Protein AF-A0A3T1ASZ1-F1 (afdb_monomer_lite)

Structure (mmCIF, N/CA/C/O backbone):
data_AF-A0A3T1ASZ1-F1
#
_entry.id   AF-A0A3T1ASZ1-F1
#
loop_
_atom_site.group_PDB
_atom_site.id
_atom_site.type_symbol
_atom_site.label_atom_id
_atom_site.label_alt_id
_atom_site.label_comp_id
_atom_site.label_asym_id
_atom_site.label_entity_id
_atom_site.label_seq_id
_atom_site.pdbx_PDB_ins_code
_atom_site.Cartn_x
_atom_site.Cartn_y
_atom_site.Cartn_z
_atom_site.occupancy
_atom_site.B_iso_or_equiv
_atom_site.auth_seq_id
_atom_site.auth_comp_id
_atom_site.auth_asym_id
_atom_site.auth_atom_id
_atom_site.pdbx_PDB_model_num
ATOM 1 N N . MET A 1 1 ? -9.302 11.682 2.981 1.00 52.19 1 MET A N 1
ATOM 2 C CA . MET A 1 1 ? -8.720 10.677 3.904 1.00 52.19 1 MET A CA 1
ATOM 3 C C . MET A 1 1 ? -8.040 11.332 5.104 1.00 52.19 1 MET A C 1
ATOM 5 O O . MET A 1 1 ? -8.408 10.998 6.215 1.00 52.19 1 MET A O 1
ATOM 9 N N . ARG A 1 2 ? -7.144 12.317 4.913 1.00 48.38 2 ARG A N 1
ATOM 10 C CA . ARG A 1 2 ? -6.551 13.107 6.017 1.00 48.38 2 ARG A CA 1
ATOM 11 C C . ARG A 1 2 ? -7.595 13.849 6.872 1.00 48.38 2 ARG A C 1
ATOM 13 O O . ARG A 1 2 ? -7.493 13.838 8.086 1.00 48.38 2 ARG A O 1
ATOM 20 N N . GLU A 1 3 ? -8.633 14.395 6.237 1.00 42.69 3 GLU A N 1
ATOM 21 C CA . GLU A 1 3 ? -9.755 15.063 6.926 1.00 42.69 3 GLU A CA 1
ATOM 22 C C . GLU A 1 3 ? -10.650 14.105 7.726 1.00 42.69 3 GLU A C 1
ATOM 24 O O . GLU A 1 3 ? -11.113 14.451 8.803 1.00 42.69 3 GLU A O 1
ATOM 29 N N . ALA A 1 4 ? -10.836 12.868 7.249 1.00 49.06 4 ALA A N 1
ATOM 30 C CA . ALA A 1 4 ? -11.610 11.851 7.967 1.00 49.06 4 ALA A CA 1
ATOM 31 C C . ALA A 1 4 ? -10.905 11.389 9.254 1.00 49.06 4 ALA A C 1
ATOM 33 O O . ALA A 1 4 ? -11.563 11.013 10.214 1.00 49.06 4 ALA A O 1
ATOM 34 N N . LEU A 1 5 ? -9.569 11.450 9.275 1.00 54.03 5 LEU A N 1
ATOM 35 C CA . LEU A 1 5 ? -8.761 11.174 10.463 1.00 54.03 5 LEU A CA 1
ATOM 36 C C . LEU A 1 5 ? -8.700 12.377 11.417 1.00 54.03 5 LEU A C 1
ATOM 38 O O . LEU A 1 5 ? -8.56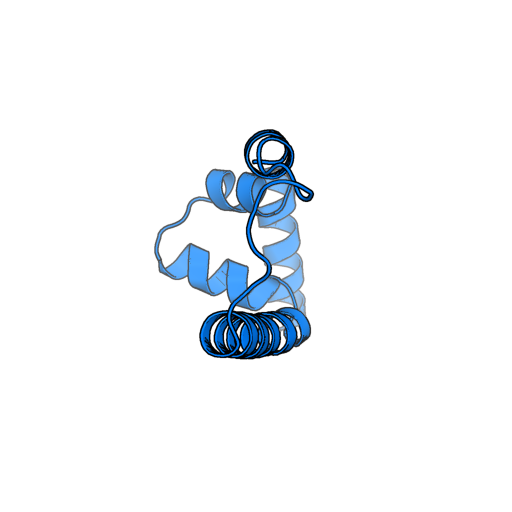0 12.183 12.615 1.00 54.03 5 LEU A O 1
ATOM 42 N N . ALA A 1 6 ? -8.824 13.608 10.907 1.00 53.47 6 ALA A N 1
ATOM 43 C CA . ALA A 1 6 ? -8.804 14.830 11.716 1.00 53.47 6 ALA A CA 1
ATOM 44 C C . ALA A 1 6 ? -10.123 15.092 12.470 1.00 53.47 6 ALA A C 1
ATOM 46 O O . ALA A 1 6 ? -10.123 15.818 13.456 1.00 53.47 6 ALA A O 1
ATOM 47 N N . ALA A 1 7 ? -11.234 14.501 12.016 1.00 53.75 7 ALA A N 1
ATOM 48 C CA . ALA A 1 7 ? -12.538 14.582 12.679 1.00 53.75 7 ALA A CA 1
ATOM 49 C C . ALA A 1 7 ? -12.691 13.612 13.868 1.00 53.75 7 ALA A C 1
ATOM 51 O O . ALA A 1 7 ? -13.685 13.683 14.588 1.00 53.75 7 ALA A O 1
ATOM 52 N N . MET A 1 8 ? -11.736 12.700 14.075 1.00 58.25 8 MET A N 1
ATOM 53 C CA . MET A 1 8 ? -11.681 11.894 15.291 1.00 58.25 8 MET A CA 1
ATOM 54 C C . MET A 1 8 ? -11.109 12.770 16.400 1.00 58.25 8 MET A C 1
ATOM 56 O O . MET A 1 8 ? -9.898 12.945 16.470 1.00 58.25 8 MET A O 1
ATOM 60 N N . ASP A 1 9 ? -11.977 13.348 17.228 1.00 57.09 9 ASP A N 1
ATOM 61 C CA . ASP A 1 9 ? -11.577 14.020 18.463 1.00 57.09 9 ASP A CA 1
ATOM 62 C C . ASP A 1 9 ? -10.827 13.012 19.363 1.00 57.09 9 ASP A C 1
ATOM 64 O O . ASP A 1 9 ? -11.454 12.074 19.878 1.00 57.09 9 ASP A O 1
ATOM 68 N N . PRO A 1 10 ? -9.494 13.139 19.522 1.00 57.44 10 PRO A N 1
ATOM 69 C CA . PRO A 1 10 ? -8.710 12.195 20.308 1.00 57.44 10 PRO A CA 1
ATOM 70 C C . PRO A 1 10 ? -8.987 12.328 21.811 1.00 57.44 10 PRO A C 1
ATOM 72 O O . PRO A 1 10 ? -8.644 11.412 22.553 1.00 57.44 10 PRO A 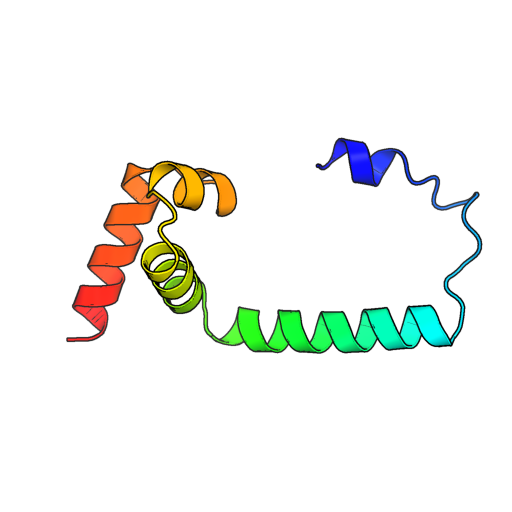O 1
ATOM 75 N N . GLU A 1 11 ? -9.605 13.428 22.263 1.00 58.62 11 GLU A N 1
ATOM 76 C CA . GLU A 1 11 ? -9.949 13.647 23.673 1.00 58.62 11 GLU A CA 1
ATOM 77 C C . GLU A 1 11 ? -11.370 13.178 24.032 1.00 58.62 11 GLU A C 1
ATOM 79 O O . GLU A 1 11 ? -11.653 12.928 25.204 1.00 58.62 11 GLU A O 1
ATOM 84 N N . GLY A 1 12 ? -12.253 13.003 23.041 1.00 58.00 12 GLY A N 1
ATOM 85 C CA . GLY A 1 12 ? -13.651 12.594 23.234 1.00 58.00 12 GLY A CA 1
ATOM 86 C C . GLY A 1 12 ? -13.964 11.121 22.937 1.00 58.00 12 GLY A C 1
ATOM 87 O O . GLY A 1 12 ? -15.021 10.628 23.337 1.00 58.00 12 GLY A O 1
ATOM 88 N N . SER A 1 13 ? -13.076 10.397 22.247 1.00 64.69 13 SER A N 1
ATOM 89 C CA . SER A 1 13 ? -13.259 8.957 22.016 1.00 64.69 13 SER A CA 1
ATOM 90 C C . SER A 1 13 ? -12.774 8.161 23.229 1.00 64.69 13 SER A C 1
ATOM 92 O O . SER A 1 13 ? -11.632 8.359 23.651 1.00 64.69 13 SER A O 1
ATOM 94 N N . PRO A 1 14 ? -13.580 7.239 23.795 1.00 72.56 14 PRO A N 1
ATOM 95 C CA . PRO A 1 14 ? -13.067 6.330 24.808 1.00 72.56 14 PRO A CA 1
ATOM 96 C C . PRO A 1 14 ? -11.848 5.599 24.239 1.00 72.56 14 PRO A C 1
ATOM 98 O O . PRO A 1 14 ? -11.849 5.181 23.079 1.00 72.56 14 PRO A O 1
ATOM 101 N N . GLY A 1 15 ? -10.791 5.485 25.047 1.00 82.06 15 GLY A N 1
ATOM 102 C CA . GLY A 1 15 ? -9.609 4.719 24.662 1.00 82.06 15 GLY A CA 1
ATOM 103 C C . GLY A 1 15 ? -9.993 3.295 24.256 1.00 82.06 15 GLY A C 1
ATOM 104 O O . GLY A 1 15 ? -11.003 2.770 24.729 1.00 82.06 15 GLY A O 1
ATOM 105 N N . LEU A 1 16 ? -9.184 2.681 23.388 1.00 90.50 16 LEU A N 1
ATOM 106 C CA . LEU A 1 16 ? -9.440 1.322 22.910 1.00 90.50 16 LEU A CA 1
ATOM 107 C C . LEU A 1 16 ? -9.656 0.377 24.094 1.00 90.50 16 LEU A C 1
ATOM 109 O O . LEU A 1 16 ? -8.867 0.346 25.046 1.00 90.50 16 LEU A O 1
ATOM 113 N N . THR A 1 17 ? -10.704 -0.433 24.013 1.00 92.50 17 THR A N 1
ATOM 114 C CA . THR A 1 17 ? -10.844 -1.602 24.872 1.00 92.50 17 THR A CA 1
ATOM 115 C C . THR A 1 17 ? -9.652 -2.536 24.661 1.00 92.50 17 THR A C 1
ATOM 117 O O . THR A 1 17 ? -8.945 -2.481 23.651 1.00 92.50 17 THR A O 1
ATOM 120 N N . ARG A 1 18 ? -9.421 -3.444 25.614 1.00 94.69 18 ARG A N 1
ATOM 121 C CA . ARG A 1 18 ? -8.359 -4.452 25.491 1.00 94.69 18 ARG A CA 1
ATOM 122 C C . ARG A 1 18 ? -8.458 -5.224 24.172 1.00 94.69 18 ARG A C 1
ATOM 124 O O . ARG A 1 18 ? -7.437 -5.466 23.537 1.00 94.69 18 ARG A O 1
ATOM 131 N N . ASP A 1 19 ? -9.667 -5.608 23.783 1.00 95.69 19 ASP A N 1
ATOM 132 C CA . ASP A 1 19 ? -9.879 -6.455 22.614 1.00 95.69 19 ASP A CA 1
ATOM 133 C C . ASP A 1 19 ? -9.625 -5.656 21.317 1.00 95.69 19 ASP A C 1
ATOM 135 O O . ASP A 1 19 ? -8.914 -6.144 20.440 1.00 95.69 19 ASP A O 1
ATOM 139 N N . GLU A 1 20 ? -10.049 -4.387 21.247 1.00 94.56 20 GLU A N 1
ATOM 140 C CA . GLU A 1 20 ? -9.721 -3.483 20.128 1.00 94.56 20 GLU A CA 1
ATOM 141 C C . GLU A 1 20 ? -8.214 -3.185 20.036 1.00 94.56 20 GLU A C 1
ATOM 143 O O . GLU A 1 20 ? -7.647 -3.136 18.944 1.00 94.56 20 GLU A O 1
ATOM 148 N N . ALA A 1 21 ? -7.527 -3.013 21.169 1.00 95.56 21 ALA A N 1
ATOM 149 C CA . ALA A 1 21 ? -6.081 -2.796 21.187 1.00 95.56 21 ALA A CA 1
ATOM 150 C C . ALA A 1 21 ? -5.310 -4.020 20.659 1.00 95.56 21 ALA A C 1
ATOM 152 O O . ALA A 1 21 ? -4.343 -3.874 19.907 1.00 95.56 21 ALA A O 1
ATOM 153 N N . LEU A 1 22 ? -5.752 -5.230 21.018 1.00 97.19 22 LEU A N 1
ATOM 154 C CA . LEU A 1 22 ? -5.188 -6.476 20.498 1.00 97.19 22 LEU A CA 1
ATOM 155 C C . LEU A 1 22 ? -5.462 -6.646 18.998 1.00 97.19 22 LEU A C 1
ATOM 157 O O . LEU A 1 22 ? -4.574 -7.086 18.266 1.00 97.19 22 LEU A O 1
ATOM 161 N N . GLU A 1 23 ? -6.645 -6.256 18.520 1.00 97.25 23 GLU A N 1
ATOM 162 C CA . GLU A 1 23 ? -6.969 -6.266 17.091 1.00 97.25 23 GLU A CA 1
ATOM 163 C C . GLU A 1 23 ? -6.090 -5.284 16.304 1.00 97.25 23 GLU A C 1
ATOM 165 O O . GLU A 1 23 ? -5.502 -5.652 15.284 1.00 97.25 23 GLU A O 1
ATOM 170 N N . MET A 1 24 ? -5.904 -4.066 16.816 1.00 97.31 24 MET A N 1
ATOM 171 C CA . MET A 1 24 ? -5.010 -3.077 16.210 1.00 97.31 24 MET A CA 1
ATOM 172 C C . MET A 1 24 ? -3.555 -3.551 16.160 1.00 97.31 24 MET A C 1
ATOM 174 O O . MET A 1 24 ? -2.859 -3.309 15.166 1.00 97.31 24 MET A O 1
ATOM 178 N N . LEU A 1 25 ? -3.092 -4.261 17.193 1.00 97.06 25 LEU A N 1
ATOM 179 C CA . LEU A 1 25 ? -1.767 -4.877 17.200 1.00 97.06 25 LEU A CA 1
ATOM 180 C C . LEU A 1 25 ? -1.659 -5.965 16.124 1.00 97.06 25 LEU A C 1
ATOM 182 O O . LEU A 1 25 ? -0.727 -5.946 15.320 1.00 97.06 25 LEU A O 1
ATOM 186 N N . ALA A 1 26 ? -2.637 -6.870 16.049 1.00 97.00 26 ALA A N 1
ATOM 187 C CA . ALA A 1 26 ? -2.666 -7.925 15.040 1.00 97.00 26 ALA A CA 1
ATOM 188 C C . ALA A 1 26 ? -2.698 -7.362 13.606 1.00 97.00 26 ALA A C 1
ATOM 190 O O . ALA A 1 26 ? -1.990 -7.859 12.724 1.00 97.00 26 ALA A O 1
ATOM 191 N N . LEU A 1 27 ? -3.465 -6.292 13.370 1.00 97.44 27 LEU A N 1
ATOM 192 C CA . LEU A 1 27 ? -3.505 -5.599 12.082 1.00 97.44 27 LEU A CA 1
ATOM 193 C C . LEU A 1 27 ? -2.152 -4.955 11.745 1.00 97.44 27 LEU A C 1
ATOM 195 O O . LEU A 1 27 ? -1.667 -5.082 10.616 1.00 97.44 27 LEU A O 1
ATOM 199 N N . SER A 1 28 ? -1.518 -4.311 12.725 1.00 95.56 28 SER A N 1
ATOM 200 C CA . SER A 1 28 ? -0.203 -3.683 12.558 1.00 95.56 28 SER A CA 1
ATOM 201 C C . SER A 1 28 ? 0.867 -4.706 12.169 1.00 95.56 28 SER A C 1
ATOM 203 O O . SER A 1 28 ? 1.631 -4.462 11.235 1.00 95.56 28 SER A O 1
ATOM 205 N N . GLU A 1 29 ? 0.864 -5.890 12.785 1.00 95.94 29 GLU A N 1
ATOM 206 C CA . GLU A 1 29 ? 1.774 -6.991 12.438 1.00 95.94 29 GLU A CA 1
ATOM 207 C C . GLU A 1 29 ? 1.634 -7.444 10.977 1.00 95.94 29 GLU A C 1
ATOM 209 O O . GLU A 1 29 ? 2.622 -7.712 10.284 1.00 95.94 29 GLU A O 1
ATOM 214 N N . VAL A 1 30 ? 0.404 -7.503 10.461 1.00 94.38 30 VAL A N 1
ATOM 215 C CA . VAL A 1 30 ? 0.153 -7.844 9.053 1.00 94.38 30 VAL A CA 1
ATOM 216 C C . VAL A 1 30 ? 0.705 -6.762 8.124 1.00 94.38 30 VAL A C 1
ATOM 218 O O . VAL A 1 30 ? 1.365 -7.089 7.131 1.00 94.38 30 VAL A O 1
ATOM 221 N N . VAL A 1 31 ? 0.472 -5.487 8.447 1.00 90.94 31 VAL A N 1
ATOM 222 C CA . VAL A 1 31 ? 0.973 -4.350 7.663 1.00 90.94 31 VAL A CA 1
ATOM 223 C C . VAL A 1 31 ? 2.500 -4.334 7.644 1.00 90.94 31 VAL A C 1
ATOM 225 O O . VAL A 1 31 ? 3.081 -4.254 6.561 1.00 90.94 31 VAL A O 1
ATOM 228 N N . ILE A 1 32 ? 3.154 -4.477 8.800 1.00 91.31 32 ILE A N 1
ATOM 229 C CA . ILE A 1 32 ? 4.620 -4.494 8.927 1.00 91.31 32 ILE A CA 1
ATOM 230 C C . ILE A 1 32 ? 5.217 -5.617 8.076 1.00 91.31 32 ILE A C 1
ATOM 232 O O . ILE A 1 32 ? 6.106 -5.375 7.255 1.00 91.31 32 ILE A O 1
ATOM 236 N N . ARG A 1 33 ? 4.676 -6.836 8.193 1.00 87.69 33 ARG A N 1
ATOM 237 C CA . ARG A 1 33 ? 5.144 -7.989 7.413 1.00 87.69 33 ARG A CA 1
ATOM 238 C C . ARG A 1 33 ? 5.043 -7.742 5.910 1.00 87.69 33 ARG A C 1
ATOM 240 O O . ARG A 1 33 ? 5.950 -8.101 5.165 1.00 87.69 33 ARG A O 1
ATOM 247 N N . LYS A 1 34 ? 3.949 -7.128 5.447 1.00 86.94 34 LYS A N 1
ATOM 248 C CA . LYS A 1 34 ? 3.748 -6.829 4.021 1.00 86.94 34 LYS A CA 1
ATOM 249 C C . LYS A 1 34 ? 4.591 -5.654 3.536 1.00 86.94 34 LYS A C 1
ATOM 251 O O . LYS A 1 34 ? 5.077 -5.704 2.408 1.00 86.94 34 LYS A O 1
ATOM 256 N N . ALA A 1 35 ? 4.813 -4.644 4.372 1.00 85.31 35 ALA A N 1
ATOM 257 C CA . ALA A 1 35 ? 5.681 -3.515 4.056 1.00 85.31 35 ALA A CA 1
ATOM 258 C C . ALA A 1 35 ? 7.136 -3.960 3.825 1.00 85.31 35 ALA A C 1
ATOM 260 O O . ALA A 1 35 ? 7.790 -3.444 2.918 1.00 85.31 35 ALA A O 1
ATOM 261 N N . GLY A 1 36 ? 7.607 -4.969 4.569 1.00 82.69 36 GLY A N 1
ATOM 262 C CA . GLY A 1 36 ? 8.945 -5.551 4.408 1.00 82.69 36 GLY A CA 1
ATOM 263 C C . GLY A 1 36 ? 9.213 -6.195 3.040 1.00 82.69 36 GLY A C 1
ATOM 264 O O . GLY A 1 36 ? 10.362 -6.269 2.620 1.00 82.69 36 GLY A O 1
ATOM 265 N N . TYR A 1 37 ? 8.178 -6.604 2.297 1.00 82.19 37 TYR A N 1
ATOM 266 C CA . TYR A 1 37 ? 8.329 -7.197 0.957 1.00 82.19 37 TYR A CA 1
ATOM 267 C C . TYR A 1 37 ? 8.464 -6.163 -0.172 1.00 82.19 37 TYR A C 1
ATOM 269 O O . TYR A 1 37 ? 8.620 -6.527 -1.340 1.00 82.19 37 TYR A O 1
ATOM 277 N N . GLY A 1 38 ? 8.385 -4.870 0.151 1.00 86.44 38 GLY A N 1
ATOM 278 C CA . GLY A 1 38 ? 8.390 -3.800 -0.835 1.00 86.44 38 GLY A CA 1
ATOM 279 C C . GLY A 1 38 ? 7.069 -3.674 -1.604 1.00 86.44 38 GLY A C 1
ATOM 280 O O . GLY A 1 38 ? 6.120 -4.442 -1.451 1.00 86.44 38 GLY A O 1
ATOM 281 N N . ARG A 1 39 ? 6.982 -2.640 -2.447 1.00 88.88 39 ARG A N 1
ATOM 282 C CA . ARG A 1 39 ? 5.714 -2.227 -3.081 1.00 88.88 39 ARG A CA 1
ATOM 283 C C . ARG A 1 39 ? 5.342 -3.031 -4.329 1.00 88.88 39 ARG A C 1
ATOM 285 O O . ARG A 1 39 ? 4.170 -3.121 -4.681 1.00 88.88 39 ARG A O 1
ATOM 292 N N . GLN A 1 40 ? 6.323 -3.621 -5.001 1.00 92.69 40 GLN A N 1
ATOM 293 C CA . GLN A 1 40 ? 6.143 -4.202 -6.332 1.00 92.69 40 GLN A CA 1
ATOM 294 C C . GLN A 1 40 ? 5.335 -5.514 -6.359 1.00 92.69 40 GLN A C 1
ATOM 296 O O . GLN A 1 40 ? 4.490 -5.662 -7.247 1.00 92.69 40 GLN A O 1
ATOM 301 N N . PRO A 1 41 ? 5.467 -6.432 -5.377 1.00 92.25 41 PRO A N 1
ATOM 302 C CA . PRO A 1 41 ? 4.561 -7.575 -5.261 1.00 92.25 41 PRO A CA 1
ATOM 303 C C . PRO A 1 41 ? 3.094 -7.159 -5.084 1.00 92.25 41 PRO A C 1
ATOM 305 O O . PRO A 1 41 ? 2.218 -7.729 -5.730 1.00 92.25 41 PRO A O 1
ATOM 308 N N . MET A 1 42 ? 2.825 -6.122 -4.282 1.00 92.88 42 MET A N 1
ATOM 309 C CA . MET A 1 42 ? 1.468 -5.596 -4.086 1.00 92.88 42 MET A CA 1
ATOM 310 C C . MET A 1 42 ? 0.903 -4.973 -5.370 1.00 92.88 42 MET A C 1
ATOM 312 O O . MET A 1 42 ? -0.259 -5.203 -5.700 1.00 92.88 42 MET A O 1
ATOM 316 N N . ILE A 1 43 ? 1.733 -4.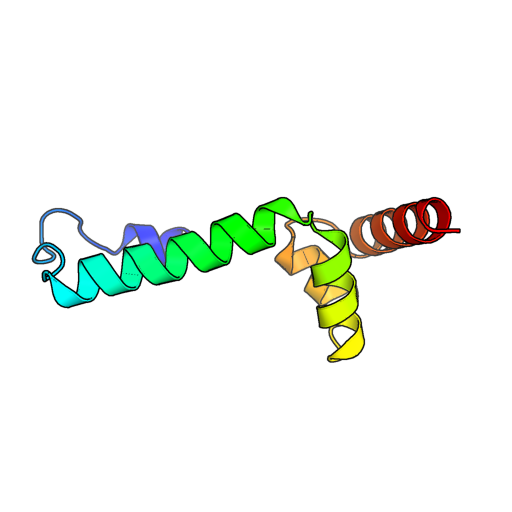252 -6.135 1.00 94.88 43 ILE A N 1
ATOM 317 C CA . ILE A 1 43 ? 1.362 -3.723 -7.457 1.00 94.88 43 ILE A CA 1
ATOM 318 C C . ILE A 1 43 ? 1.002 -4.860 -8.423 1.00 94.88 43 ILE A C 1
ATOM 320 O O . ILE A 1 43 ? -0.024 -4.768 -9.098 1.00 94.88 43 ILE A O 1
ATOM 324 N N . ARG A 1 44 ? 1.777 -5.957 -8.462 1.00 95.06 44 ARG A N 1
ATOM 325 C CA . ARG A 1 44 ? 1.432 -7.133 -9.283 1.00 95.06 44 ARG A CA 1
ATOM 326 C C . ARG A 1 44 ? 0.082 -7.720 -8.878 1.00 95.06 44 ARG A C 1
ATOM 328 O O . ARG A 1 44 ? -0.739 -7.974 -9.754 1.00 95.06 44 ARG A O 1
ATOM 335 N N . THR A 1 45 ? -0.162 -7.922 -7.584 1.00 95.12 45 THR A N 1
ATOM 336 C CA . THR A 1 45 ? -1.446 -8.451 -7.101 1.00 95.12 45 THR A CA 1
ATOM 337 C C . THR A 1 45 ? -2.609 -7.548 -7.515 1.00 95.12 45 THR A C 1
ATOM 339 O O . THR A 1 45 ? -3.595 -8.039 -8.058 1.00 95.12 45 THR A O 1
ATOM 342 N N . ALA A 1 46 ? -2.476 -6.228 -7.351 1.00 96.19 46 ALA A N 1
ATOM 343 C CA . ALA A 1 46 ? -3.492 -5.268 -7.784 1.00 96.19 46 ALA A CA 1
ATOM 344 C C . ALA A 1 46 ? -3.737 -5.327 -9.304 1.00 96.19 46 ALA A C 1
ATOM 346 O O . ALA A 1 46 ? -4.886 -5.313 -9.745 1.00 96.19 46 ALA A O 1
ATOM 347 N N . ARG A 1 47 ? -2.674 -5.453 -10.115 1.00 97.19 47 ARG A N 1
ATOM 348 C CA . ARG A 1 47 ? -2.788 -5.652 -11.570 1.00 97.19 47 ARG A CA 1
ATOM 349 C C . ARG A 1 47 ? -3.521 -6.945 -11.920 1.00 97.19 47 ARG A C 1
ATOM 351 O O . ARG A 1 47 ? -4.385 -6.908 -12.791 1.00 97.19 47 ARG A O 1
ATOM 358 N N . GLY A 1 48 ? -3.209 -8.048 -11.238 1.00 97.62 48 GLY A N 1
ATOM 359 C CA . GLY A 1 48 ? -3.882 -9.339 -11.414 1.00 97.62 48 GLY A CA 1
ATOM 360 C C . GLY A 1 48 ? -5.369 -9.300 -11.051 1.00 97.62 48 GLY A C 1
ATOM 361 O O . GLY A 1 48 ? -6.169 -9.973 -11.687 1.00 97.62 48 GLY A O 1
ATOM 362 N N . ALA A 1 49 ? -5.751 -8.447 -10.098 1.00 98.12 49 ALA A N 1
ATOM 363 C CA . ALA A 1 49 ? -7.143 -8.184 -9.731 1.00 98.12 49 ALA A CA 1
ATOM 364 C C . ALA A 1 49 ? -7.861 -7.176 -10.658 1.00 98.12 49 ALA A C 1
ATOM 366 O O . ALA A 1 49 ? -8.999 -6.799 -10.394 1.00 98.12 49 ALA A O 1
ATOM 367 N N . GLY A 1 50 ? -7.211 -6.709 -11.730 1.00 98.19 50 GLY A N 1
ATOM 368 C CA . GLY A 1 50 ? -7.815 -5.816 -12.724 1.00 98.19 50 GLY A CA 1
ATOM 369 C C . GLY A 1 50 ? -7.634 -4.316 -12.469 1.00 98.19 50 GLY A C 1
ATOM 370 O O . GLY A 1 50 ? -8.125 -3.512 -13.259 1.00 98.19 50 GLY A O 1
ATOM 371 N N . ALA A 1 51 ? -6.896 -3.898 -11.434 1.00 98.25 51 ALA 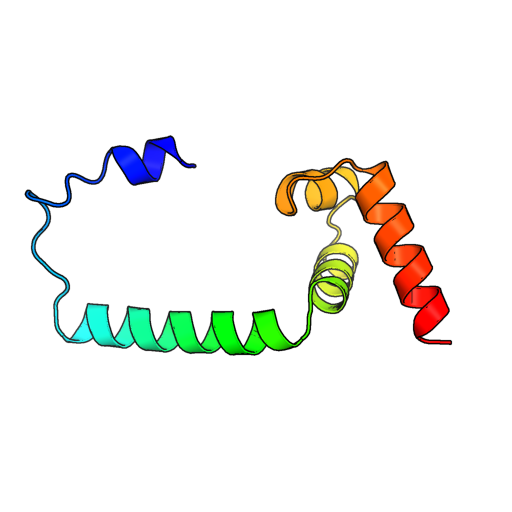A N 1
ATOM 372 C CA . ALA A 1 51 ? -6.664 -2.475 -11.176 1.00 98.25 51 ALA A CA 1
ATOM 373 C C . ALA A 1 51 ? -5.857 -1.827 -12.312 1.00 98.25 51 ALA A C 1
ATOM 375 O O . ALA A 1 51 ? -4.781 -2.306 -12.675 1.00 98.25 51 ALA A O 1
ATOM 376 N N . SER A 1 52 ? -6.336 -0.714 -12.865 1.00 98.31 52 SER A N 1
ATOM 377 C CA . SER A 1 52 ? -5.617 0.056 -13.886 1.00 98.31 52 SER A CA 1
ATOM 378 C C . SER A 1 52 ? -4.377 0.757 -13.315 1.00 98.31 52 SER A C 1
ATOM 380 O O . SER A 1 52 ? -4.292 1.058 -12.125 1.00 98.31 52 SER A O 1
ATOM 382 N N . TRP A 1 53 ? -3.424 1.113 -14.182 1.00 97.94 53 TRP A N 1
ATOM 383 C CA . TRP A 1 53 ? -2.253 1.907 -13.784 1.00 97.94 53 TRP A CA 1
ATOM 384 C C . TRP A 1 53 ? -2.609 3.292 -13.232 1.00 97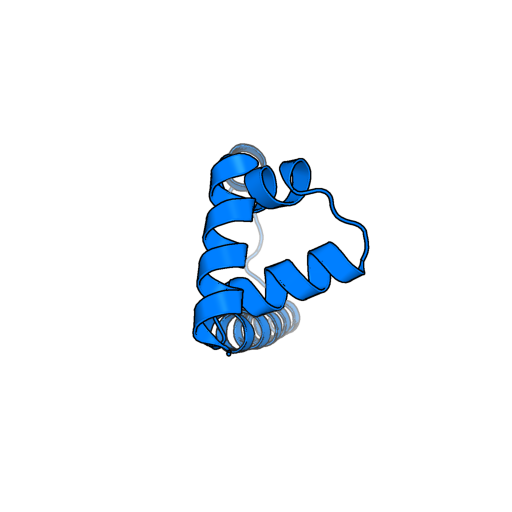.94 53 TRP A C 1
ATOM 386 O O . TRP A 1 53 ? -1.869 3.826 -12.413 1.00 97.94 53 TRP A O 1
ATOM 396 N N . ALA A 1 54 ? -3.744 3.863 -13.647 1.00 98.31 54 ALA A N 1
ATOM 397 C CA . ALA A 1 54 ? -4.240 5.115 -13.084 1.00 98.31 54 ALA A CA 1
ATOM 398 C C . ALA A 1 54 ? -4.677 4.932 -11.621 1.00 98.31 54 ALA A C 1
ATOM 400 O O . ALA A 1 54 ? -4.261 5.706 -10.763 1.00 98.31 54 ALA A O 1
ATOM 401 N N . GLN A 1 55 ? -5.438 3.870 -11.325 1.00 98.31 55 GLN A N 1
ATOM 402 C CA . GLN A 1 55 ? -5.837 3.525 -9.954 1.00 98.31 55 GLN A CA 1
ATOM 403 C C . GLN A 1 55 ? -4.622 3.203 -9.075 1.00 98.31 55 GLN A C 1
ATOM 405 O O . GLN A 1 55 ? -4.550 3.659 -7.938 1.00 98.31 55 GLN A O 1
ATOM 410 N N . ILE A 1 56 ? -3.642 2.469 -9.608 1.00 97.88 56 ILE A N 1
ATOM 411 C CA . ILE A 1 56 ? -2.409 2.138 -8.881 1.00 97.88 56 ILE A CA 1
ATOM 412 C C . ILE A 1 56 ? -1.585 3.394 -8.600 1.00 97.88 56 ILE A C 1
ATOM 414 O O . ILE A 1 56 ? -1.168 3.586 -7.462 1.00 97.88 56 ILE A O 1
ATOM 418 N N . GLY A 1 57 ? -1.379 4.257 -9.601 1.00 96.81 57 GLY A N 1
ATOM 419 C CA . GLY A 1 57 ? -0.681 5.532 -9.428 1.00 96.81 57 GLY A CA 1
ATOM 420 C C . GLY A 1 57 ? -1.318 6.370 -8.323 1.00 96.81 57 GLY A C 1
ATOM 421 O O . GLY A 1 57 ? -0.634 6.749 -7.374 1.00 96.81 57 GLY A O 1
ATOM 422 N N . ALA A 1 58 ? -2.640 6.551 -8.374 1.00 97.62 58 ALA A N 1
ATOM 423 C CA . ALA A 1 58 ? -3.380 7.266 -7.339 1.00 97.62 58 ALA A CA 1
ATOM 424 C C . ALA A 1 58 ? -3.196 6.639 -5.943 1.00 97.62 58 ALA A C 1
ATOM 426 O O . ALA A 1 58 ? -2.911 7.355 -4.986 1.00 97.62 58 ALA A O 1
ATOM 427 N N . ALA A 1 59 ? -3.287 5.309 -5.827 1.00 95.56 59 ALA A N 1
ATOM 428 C CA . ALA A 1 59 ? -3.153 4.599 -4.554 1.00 95.56 59 ALA A CA 1
ATOM 429 C C . ALA A 1 59 ? -1.757 4.729 -3.921 1.00 95.56 59 ALA A C 1
ATOM 431 O O . ALA A 1 59 ? -1.634 4.736 -2.698 1.00 95.56 59 ALA A O 1
ATOM 432 N N . VAL A 1 60 ? -0.700 4.840 -4.732 1.00 92.19 60 VAL A N 1
ATOM 433 C CA . VAL A 1 60 ? 0.680 4.974 -4.234 1.00 92.19 60 VAL A CA 1
ATOM 434 C C . VAL A 1 60 ? 1.177 6.420 -4.179 1.00 92.19 60 VAL A C 1
ATOM 436 O O . VAL A 1 60 ? 2.338 6.634 -3.836 1.00 92.19 60 VAL A O 1
ATOM 439 N N . GLY A 1 61 ? 0.325 7.401 -4.499 1.00 95.25 61 GLY A N 1
ATOM 440 C CA . GLY A 1 61 ? 0.687 8.820 -4.512 1.00 95.25 61 GLY A CA 1
ATOM 441 C C . GLY A 1 61 ? 1.623 9.201 -5.663 1.00 95.25 61 GLY A C 1
ATOM 442 O O . GLY A 1 61 ? 2.541 9.992 -5.476 1.00 95.25 61 GLY A O 1
ATOM 443 N N . SER A 1 62 ? 1.429 8.610 -6.844 1.00 95.69 62 SER A N 1
ATOM 444 C CA . SER A 1 62 ? 2.253 8.834 -8.035 1.00 95.69 62 SER A CA 1
ATOM 445 C C . SER A 1 62 ? 1.407 8.979 -9.307 1.00 95.69 62 SER A C 1
ATOM 447 O O . SER A 1 62 ? 0.187 8.822 -9.296 1.00 95.69 62 SER A O 1
ATOM 449 N N . SER A 1 63 ? 2.049 9.281 -10.435 1.00 97.62 63 SER A N 1
ATOM 450 C CA . SER A 1 63 ? 1.366 9.314 -11.729 1.00 97.62 63 SER A CA 1
ATOM 451 C C . SER A 1 63 ? 1.173 7.900 -12.288 1.00 97.62 63 SER A C 1
ATOM 453 O O . SER A 1 63 ? 1.916 6.971 -11.960 1.00 97.62 63 SER A O 1
ATOM 455 N N . LYS A 1 64 ? 0.196 7.737 -13.193 1.00 97.81 64 LYS A N 1
ATOM 456 C CA . LYS A 1 64 ? 0.008 6.500 -13.976 1.00 97.81 64 LYS A CA 1
ATOM 457 C C . LYS A 1 64 ? 1.321 6.047 -14.629 1.00 97.81 64 LYS A C 1
ATOM 459 O O . LYS A 1 64 ? 1.661 4.869 -14.566 1.00 97.81 64 LYS A O 1
ATOM 464 N N . GLN A 1 65 ? 2.025 6.987 -15.265 1.00 98.12 65 GLN A N 1
ATOM 465 C CA . GLN A 1 65 ? 3.256 6.715 -16.003 1.00 98.12 65 GLN A CA 1
ATOM 466 C C . GLN A 1 65 ? 4.373 6.263 -15.060 1.00 98.12 65 GLN A C 1
ATOM 468 O O . GLN A 1 65 ? 4.970 5.214 -15.278 1.00 98.12 65 GLN A O 1
ATOM 473 N N . ALA A 1 66 ? 4.587 6.988 -13.961 1.00 96.81 66 ALA A N 1
ATOM 474 C CA . ALA A 1 66 ? 5.615 6.649 -12.984 1.00 96.81 66 ALA A CA 1
ATOM 475 C C . ALA A 1 66 ? 5.365 5.280 -12.326 1.00 96.81 66 ALA A C 1
ATOM 477 O O . ALA A 1 66 ? 6.308 4.513 -12.135 1.00 96.81 66 ALA A O 1
ATOM 478 N N . ALA A 1 67 ? 4.105 4.939 -12.032 1.00 96.75 67 ALA A N 1
ATOM 479 C CA . ALA A 1 67 ? 3.743 3.621 -11.512 1.00 96.75 67 ALA A CA 1
ATOM 480 C C . ALA A 1 67 ? 4.054 2.493 -12.510 1.00 96.75 67 ALA A C 1
ATOM 482 O O . ALA A 1 67 ? 4.600 1.461 -12.116 1.00 96.75 67 ALA A O 1
ATOM 483 N N . TRP A 1 68 ? 3.742 2.693 -13.796 1.00 96.94 68 TRP A N 1
ATOM 484 C CA . TRP A 1 68 ? 4.047 1.722 -14.847 1.00 96.94 68 TRP A CA 1
ATOM 485 C C . TRP A 1 68 ? 5.558 1.542 -15.035 1.00 96.94 68 TRP A C 1
ATOM 487 O O . TRP A 1 68 ? 6.045 0.415 -14.965 1.00 96.94 68 TRP A O 1
ATOM 497 N N . GLU A 1 69 ? 6.312 2.631 -15.195 1.00 97.75 69 GLU A N 1
ATOM 498 C CA . GLU A 1 69 ? 7.765 2.577 -15.401 1.00 97.75 69 GLU A CA 1
ATOM 499 C C . GLU A 1 69 ? 8.497 1.947 -14.215 1.00 97.75 69 GLU A C 1
ATOM 501 O O . GLU A 1 69 ? 9.394 1.126 -14.397 1.00 97.75 69 GLU A O 1
ATOM 506 N N . ALA A 1 70 ? 8.108 2.304 -12.987 1.00 94.00 70 ALA A N 1
ATOM 507 C CA . ALA A 1 70 ? 8.683 1.708 -11.789 1.00 94.00 70 ALA A CA 1
ATOM 508 C C . ALA A 1 70 ? 8.425 0.199 -11.731 1.00 94.00 70 ALA A C 1
ATOM 510 O O . ALA A 1 70 ? 9.286 -0.542 -11.261 1.00 94.00 70 ALA A O 1
ATOM 511 N N . HIS A 1 71 ? 7.259 -0.260 -12.196 1.00 95.69 71 HIS A N 1
ATOM 512 C CA . HIS A 1 71 ? 6.961 -1.684 -12.272 1.00 95.69 71 HIS A CA 1
ATOM 513 C C . HIS A 1 71 ? 7.750 -2.394 -13.374 1.00 95.69 71 HIS A C 1
ATOM 515 O O . HIS A 1 71 ? 8.241 -3.488 -13.124 1.00 95.69 71 HIS A O 1
ATOM 521 N N . GLN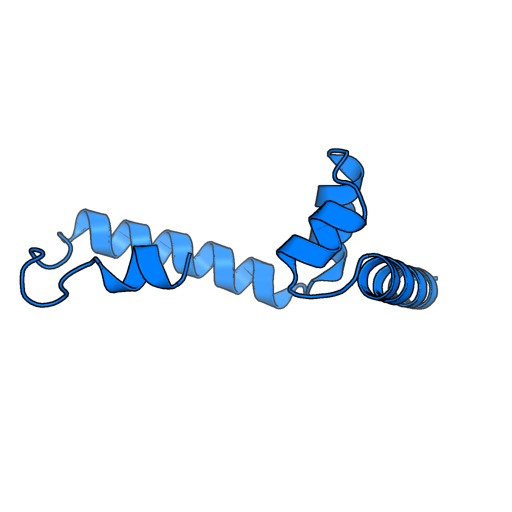 A 1 72 ? 7.918 -1.782 -14.554 1.00 96.44 72 GLN A N 1
ATOM 522 C CA . GLN A 1 72 ? 8.741 -2.357 -15.628 1.00 96.44 72 GLN A CA 1
ATOM 523 C C . GLN A 1 72 ? 10.197 -2.519 -15.188 1.00 96.44 72 GLN A C 1
ATOM 525 O O . GLN A 1 72 ? 10.695 -3.636 -15.193 1.00 96.44 72 GLN A O 1
ATOM 530 N N . ARG A 1 73 ? 10.825 -1.460 -14.652 1.00 95.62 73 ARG A N 1
ATOM 531 C CA . ARG A 1 73 ? 12.196 -1.541 -14.109 1.00 95.62 73 ARG A CA 1
ATOM 532 C C . ARG A 1 73 ? 12.348 -2.639 -13.065 1.00 95.62 73 ARG A C 1
ATOM 534 O O . ARG A 1 73 ? 13.393 -3.271 -12.954 1.00 95.62 73 ARG A O 1
ATOM 541 N N . TRP A 1 74 ? 11.309 -2.836 -12.259 1.00 94.56 74 TRP A N 1
ATOM 542 C CA . TRP A 1 74 ? 11.315 -3.901 -11.281 1.00 94.56 74 TRP A CA 1
ATOM 543 C C . TRP A 1 74 ? 11.211 -5.282 -11.937 1.00 94.56 74 TRP A C 1
ATOM 545 O O . TRP A 1 74 ? 11.989 -6.146 -11.560 1.00 94.56 74 TRP A O 1
ATOM 555 N N . LEU A 1 75 ? 10.329 -5.493 -12.921 1.00 93.81 75 LEU A N 1
ATOM 556 C CA . LEU A 1 75 ? 10.272 -6.749 -13.682 1.00 93.81 75 LEU A CA 1
ATOM 557 C C . LEU A 1 75 ? 11.616 -7.062 -14.350 1.00 93.81 75 LEU A C 1
ATOM 559 O O . LEU A 1 75 ? 12.074 -8.196 -14.251 1.00 93.81 75 LEU A O 1
ATOM 563 N N . ASP A 1 76 ? 12.271 -6.051 -14.922 1.00 95.69 76 ASP A N 1
ATOM 564 C CA . ASP A 1 76 ? 13.600 -6.182 -15.527 1.00 95.69 76 ASP A CA 1
ATOM 565 C C . ASP A 1 76 ? 14.655 -6.609 -14.494 1.00 95.69 76 ASP A C 1
ATOM 567 O O . ASP A 1 76 ? 15.512 -7.429 -14.790 1.00 95.69 76 ASP A O 1
ATOM 571 N N . SER A 1 77 ? 14.568 -6.119 -13.250 1.00 91.94 77 SER A N 1
ATOM 572 C CA . SER A 1 77 ? 15.457 -6.542 -12.152 1.00 91.94 77 SER A CA 1
ATOM 573 C C . SER A 1 77 ? 15.158 -7.935 -11.577 1.00 91.94 77 SER A C 1
ATOM 575 O O . SER A 1 77 ? 15.815 -8.352 -10.625 1.00 91.94 77 SER A O 1
ATOM 577 N N . GLN A 1 78 ? 14.111 -8.617 -12.052 1.00 86.25 78 GLN A N 1
ATOM 578 C CA . GLN A 1 78 ? 13.774 -9.991 -11.652 1.00 86.25 78 GLN A CA 1
ATOM 579 C C . GLN A 1 78 ? 14.116 -11.024 -12.740 1.00 86.25 78 GLN A C 1
ATOM 581 O O . GLN A 1 78 ? 13.899 -12.212 -12.498 1.00 86.25 78 GLN A O 1
ATOM 586 N N . ALA A 1 79 ? 14.586 -10.579 -13.912 1.00 72.06 79 ALA A N 1
ATOM 587 C CA . ALA A 1 79 ? 15.088 -11.419 -15.000 1.00 72.06 79 ALA A CA 1
ATOM 588 C C . ALA A 1 79 ? 16.579 -11.733 -14.805 1.00 72.06 79 ALA A C 1
ATOM 590 O O . ALA A 1 79 ? 16.974 -12.864 -15.167 1.00 72.06 79 ALA A O 1
#

pLDDT: mean 87.18, std 15.56, range [42.69, 98.31]

Foldseek 3Di:
DVVVVVPPPPVPDDPDDPVRVVVVVVVVVVVVVVVVVPDQVVVVVCVVVPNQLCNVQVVVVHHSVVSVVVNVVVVVVVD

Secondary structure (DSSP, 8-state):
-HHHHHTS-TTTSPPPPHHHHHHHHHHHHHHHHHHTT-HHHHHHHHHHTT--HHHHHHHHTS-HHHHHHHHHHHHHTT-

Sequence (79 aa):
MREALAAMDPEGSPGLTRDEALEMLALSEVVIRKAGYGRQPMIRTARGAGASWAQIGAAVGSSKQAAWEAHQRWLDSQA

Radius of gyration: 17.31 Å; chains: 1; bounding box: 29×26×42 Å